Protein AF-A0A944SUK7-F1 (afdb_monomer_lite)

Secondary structure (DSSP, 8-state):
----HHHHHHHHHHHS----HHHHHHHHHHHHHHTT--HHHHHHHTT---TT-HHHHH----HHHHHHHHHHHHHHHHHHHT----------

pLDDT: mean 86.2, std 12.73, range [54.53, 97.56]

Radius of gyration: 17.68 Å; chains: 1; bounding box: 37×44×50 Å

Foldseek 3Di:
DDWPVVVQVVVCVVPVDHDGVVVVLVVLLVLLVVLPHDPLLNCVLSVHDCPVPPPNPPDDDDPVNNVVSVVSSVVSVVCVVPPPDPPDPDDD

Structure (mmCIF, N/CA/C/O backbone):
data_AF-A0A944SUK7-F1
#
_entry.id   AF-A0A944SUK7-F1
#
loop_
_atom_site.group_PDB
_atom_site.id
_atom_site.type_symbol
_atom_site.label_atom_id
_atom_site.label_alt_id
_atom_site.label_comp_id
_atom_site.label_asym_id
_atom_site.label_entity_id
_atom_site.label_seq_id
_atom_site.pdbx_PDB_ins_code
_atom_site.Cartn_x
_atom_site.Cartn_y
_atom_site.Cartn_z
_atom_site.occupancy
_atom_site.B_iso_or_equiv
_atom_site.auth_seq_id
_atom_site.auth_comp_id
_atom_site.auth_asym_id
_atom_site.auth_atom_id
_atom_site.pdbx_PDB_model_num
ATOM 1 N N . MET A 1 1 ? 17.266 9.371 0.957 1.00 61.22 1 MET A N 1
ATOM 2 C CA . MET A 1 1 ? 17.076 7.902 0.998 1.00 61.22 1 MET A CA 1
ATOM 3 C C . MET A 1 1 ? 17.974 7.273 -0.049 1.00 61.22 1 MET A C 1
ATOM 5 O O . MET A 1 1 ? 17.945 7.731 -1.184 1.00 61.22 1 MET A O 1
ATOM 9 N N . ALA A 1 2 ? 18.772 6.270 0.318 1.00 76.19 2 ALA A N 1
ATOM 10 C CA . ALA A 1 2 ? 19.533 5.496 -0.658 1.00 76.19 2 ALA A CA 1
ATOM 11 C C . ALA A 1 2 ? 18.565 4.661 -1.512 1.00 76.19 2 ALA A C 1
ATOM 13 O O . ALA A 1 2 ? 17.709 3.961 -0.974 1.00 76.19 2 ALA A O 1
ATOM 14 N N . VAL A 1 3 ? 18.672 4.762 -2.837 1.00 78.25 3 VAL A N 1
ATOM 15 C CA . VAL A 1 3 ? 17.850 3.974 -3.763 1.00 78.25 3 VAL A CA 1
ATOM 16 C C . VAL A 1 3 ? 18.466 2.576 -3.887 1.00 78.25 3 VAL A C 1
ATOM 18 O O . VAL A 1 3 ? 19.656 2.469 -4.197 1.00 78.25 3 VAL A O 1
ATOM 21 N N . PRO A 1 4 ? 17.702 1.490 -3.676 1.00 86.31 4 PRO A N 1
ATOM 22 C CA . PRO A 1 4 ? 18.226 0.133 -3.756 1.00 86.31 4 PRO A CA 1
ATOM 23 C C . PRO A 1 4 ? 18.376 -0.300 -5.226 1.00 86.31 4 PRO A C 1
ATOM 25 O O . PRO A 1 4 ? 17.590 -1.074 -5.766 1.00 86.31 4 PRO A O 1
ATOM 28 N N . ALA A 1 5 ? 19.416 0.204 -5.894 1.00 87.06 5 ALA A N 1
ATOM 29 C CA . ALA A 1 5 ? 19.586 0.072 -7.342 1.00 87.06 5 ALA A CA 1
ATOM 30 C C . ALA A 1 5 ? 19.721 -1.383 -7.833 1.00 87.06 5 ALA A C 1
ATOM 32 O O . ALA A 1 5 ? 19.214 -1.718 -8.901 1.00 87.06 5 ALA A O 1
ATOM 33 N N . LYS A 1 6 ? 20.389 -2.262 -7.070 1.00 92.12 6 LYS A N 1
ATOM 34 C CA . LYS A 1 6 ? 20.570 -3.682 -7.436 1.00 92.12 6 LYS A CA 1
ATOM 35 C C . LYS A 1 6 ? 19.239 -4.454 -7.518 1.00 92.12 6 LYS A C 1
ATOM 37 O O . LYS A 1 6 ? 18.954 -4.981 -8.593 1.00 92.12 6 LYS A O 1
ATOM 42 N N . PRO A 1 7 ? 18.415 -4.525 -6.452 1.00 91.38 7 PRO A N 1
ATOM 43 C CA . PRO A 1 7 ? 17.146 -5.251 -6.512 1.00 91.38 7 PRO A CA 1
ATOM 44 C C . PRO A 1 7 ? 16.160 -4.612 -7.490 1.00 91.38 7 PRO A C 1
ATOM 46 O O . PRO A 1 7 ? 15.460 -5.333 -8.189 1.00 91.38 7 PRO A O 1
ATOM 49 N N . MET A 1 8 ? 16.159 -3.284 -7.627 1.00 92.56 8 MET A N 1
ATOM 50 C CA . MET A 1 8 ? 15.324 -2.617 -8.626 1.00 92.56 8 MET A CA 1
ATOM 51 C C . MET A 1 8 ? 15.659 -3.053 -10.051 1.00 92.56 8 MET A C 1
ATOM 53 O O . MET A 1 8 ? 14.767 -3.473 -10.778 1.00 92.56 8 MET A O 1
ATOM 57 N N . LYS A 1 9 ? 16.944 -3.050 -10.431 1.00 92.94 9 LYS A N 1
ATOM 58 C CA . LYS A 1 9 ? 17.369 -3.538 -11.752 1.00 92.94 9 LYS A CA 1
ATOM 59 C C . LYS A 1 9 ? 16.966 -4.992 -11.984 1.00 92.94 9 LYS A C 1
ATOM 61 O O . LYS A 1 9 ? 16.554 -5.332 -13.088 1.00 92.94 9 LYS A O 1
ATOM 66 N N . ALA A 1 10 ? 17.072 -5.841 -10.961 1.00 95.31 10 ALA A N 1
ATOM 67 C CA . ALA A 1 10 ? 16.652 -7.236 -11.059 1.00 95.31 10 ALA A CA 1
ATOM 68 C C . ALA A 1 10 ? 15.143 -7.364 -11.327 1.00 95.31 10 ALA A C 1
ATOM 70 O O . ALA A 1 10 ? 14.753 -8.074 -12.252 1.00 95.31 10 ALA A O 1
ATOM 71 N N . VAL A 1 11 ? 14.302 -6.642 -10.577 1.00 94.06 11 VAL A N 1
ATOM 72 C CA . VAL A 1 11 ? 12.840 -6.690 -10.748 1.00 94.06 11 VAL A CA 1
ATOM 73 C C . VAL A 1 11 ? 12.410 -6.051 -12.067 1.00 94.06 11 VAL A C 1
ATOM 75 O O . VAL A 1 11 ? 11.598 -6.636 -12.776 1.00 94.06 11 VAL A O 1
ATOM 78 N N . THR A 1 12 ? 12.976 -4.908 -12.454 1.00 94.25 12 THR A N 1
ATOM 79 C CA . THR A 1 12 ? 12.696 -4.268 -13.749 1.00 94.25 12 THR A CA 1
ATOM 80 C C . THR A 1 12 ? 13.087 -5.169 -14.915 1.00 94.25 12 THR A C 1
ATOM 82 O O . THR A 1 12 ? 12.304 -5.329 -15.844 1.00 94.25 12 THR A O 1
ATOM 85 N N . LYS A 1 13 ? 14.240 -5.849 -14.846 1.00 95.50 13 LYS A N 1
ATOM 86 C CA . LYS A 1 13 ? 14.639 -6.823 -15.871 1.00 95.50 13 LYS A CA 1
ATOM 87 C C . LYS A 1 13 ? 13.690 -8.025 -15.941 1.00 95.50 13 LYS A C 1
ATOM 89 O O . LYS A 1 13 ? 13.422 -8.507 -17.033 1.00 95.50 13 LYS A O 1
ATOM 94 N N . ALA A 1 14 ? 13.209 -8.521 -14.799 1.00 95.12 14 ALA A N 1
ATOM 95 C CA . ALA A 1 14 ? 12.318 -9.681 -14.747 1.00 95.12 14 ALA A CA 1
ATOM 96 C C . ALA A 1 14 ? 10.872 -9.359 -15.165 1.00 95.12 14 ALA A C 1
ATOM 98 O O . ALA A 1 14 ? 10.211 -10.196 -15.768 1.00 95.12 14 ALA A O 1
ATOM 99 N N . SER A 1 15 ? 10.382 -8.162 -14.836 1.00 92.62 15 SER A N 1
ATOM 100 C CA . SER A 1 15 ? 8.998 -7.737 -15.091 1.00 92.62 15 SER A CA 1
ATOM 101 C C . SER A 1 15 ? 8.817 -6.939 -16.384 1.00 92.62 15 SER A C 1
ATOM 103 O O . SER A 1 15 ? 7.696 -6.834 -16.869 1.00 92.62 15 SER A O 1
ATOM 105 N N . GLY A 1 16 ? 9.885 -6.344 -16.923 1.00 95.12 16 GLY A N 1
ATOM 106 C CA . GLY A 1 16 ? 9.809 -5.380 -18.025 1.00 95.12 16 GLY A CA 1
ATOM 107 C C . GLY A 1 16 ? 9.248 -4.010 -17.622 1.00 95.12 16 GLY A C 1
ATOM 108 O O . GLY A 1 16 ? 9.010 -3.179 -18.492 1.00 95.12 16 GLY A O 1
ATOM 109 N N . VAL A 1 17 ? 9.029 -3.764 -16.323 1.00 93.81 17 VAL A N 1
ATOM 110 C CA . VAL A 1 17 ? 8.432 -2.525 -15.807 1.00 93.81 17 VAL A CA 1
ATOM 111 C C . VAL A 1 17 ? 9.495 -1.674 -15.117 1.00 93.81 17 VAL A C 1
ATOM 113 O O . VAL A 1 17 ? 10.142 -2.106 -14.157 1.00 93.81 17 VAL A O 1
ATOM 116 N N . GLU A 1 18 ? 9.664 -0.439 -15.584 1.00 94.06 18 GLU A N 1
ATOM 117 C CA . GLU A 1 18 ? 10.469 0.572 -14.898 1.00 94.06 18 GLU A CA 1
ATOM 118 C C . GLU A 1 18 ? 9.648 1.246 -13.794 1.00 94.06 18 GLU A C 1
ATOM 120 O O . GLU A 1 18 ? 8.519 1.677 -14.012 1.00 94.06 18 GLU A O 1
ATOM 125 N N . PHE A 1 19 ? 10.210 1.331 -12.589 1.00 93.69 19 PHE A N 1
ATOM 126 C CA . PHE A 1 19 ? 9.575 1.989 -11.447 1.00 93.69 19 PHE A CA 1
ATOM 127 C C . PHE A 1 19 ? 10.634 2.505 -10.475 1.00 93.69 19 PHE A C 1
ATOM 129 O O . PHE A 1 19 ? 11.778 2.052 -10.492 1.00 93.69 19 PHE A O 1
ATOM 136 N N . SER A 1 20 ? 10.253 3.437 -9.602 1.00 93.12 20 SER A N 1
ATOM 137 C CA . SER A 1 20 ? 11.076 3.942 -8.501 1.00 93.12 20 SER A CA 1
ATOM 138 C C . SER A 1 20 ? 10.576 3.444 -7.134 1.00 93.12 20 SER A C 1
ATOM 140 O O . SER A 1 20 ? 9.420 3.033 -7.008 1.00 93.12 20 SER A O 1
ATOM 142 N N . PRO A 1 21 ? 11.374 3.538 -6.049 1.00 91.75 21 PRO A N 1
ATOM 143 C CA . PRO A 1 21 ? 10.873 3.242 -4.702 1.00 91.75 21 PRO A CA 1
ATOM 144 C C . PRO A 1 21 ? 9.696 4.142 -4.299 1.00 91.75 21 PRO A C 1
ATOM 146 O O . PRO A 1 21 ? 8.846 3.750 -3.500 1.00 91.75 21 PRO A O 1
ATOM 149 N N . HIS A 1 22 ? 9.635 5.355 -4.855 1.00 92.19 22 HIS A N 1
ATOM 150 C CA . HIS A 1 22 ? 8.529 6.271 -4.618 1.00 92.19 22 HIS A CA 1
ATOM 151 C C . HIS A 1 22 ? 7.233 5.765 -5.264 1.00 92.19 22 HIS A C 1
ATOM 153 O O . HIS A 1 22 ? 6.154 5.949 -4.700 1.00 92.19 22 HIS A O 1
ATOM 159 N N . ASP A 1 23 ? 7.319 5.091 -6.407 1.00 93.56 23 ASP A N 1
ATOM 160 C CA . ASP A 1 23 ? 6.147 4.502 -7.054 1.00 93.56 23 ASP A CA 1
ATOM 161 C C . ASP A 1 23 ? 5.617 3.328 -6.235 1.00 93.56 23 ASP A C 1
ATOM 163 O O . ASP A 1 23 ? 4.415 3.264 -6.002 1.00 93.56 23 ASP A O 1
ATOM 167 N N . CYS A 1 24 ? 6.490 2.503 -5.641 1.00 93.62 24 CYS A N 1
ATOM 168 C CA . CYS A 1 24 ? 6.064 1.489 -4.669 1.00 93.62 24 CYS A CA 1
ATOM 169 C C . CYS A 1 24 ? 5.289 2.106 -3.494 1.00 93.62 24 CYS A C 1
ATOM 171 O O . CYS A 1 24 ? 4.251 1.588 -3.085 1.00 93.62 24 CYS A O 1
ATOM 173 N N . ARG A 1 25 ? 5.765 3.240 -2.965 1.00 94.94 25 ARG A N 1
ATOM 174 C CA . ARG A 1 25 ? 5.108 3.957 -1.863 1.00 94.94 25 ARG A CA 1
ATOM 175 C C . ARG A 1 25 ? 3.754 4.550 -2.270 1.00 94.94 25 ARG A C 1
ATOM 177 O O . ARG A 1 25 ? 2.815 4.486 -1.479 1.00 94.94 25 ARG A O 1
ATOM 184 N N . ARG A 1 26 ? 3.636 5.112 -3.479 1.00 95.31 26 ARG A N 1
ATOM 185 C CA . ARG A 1 26 ? 2.357 5.600 -4.030 1.00 95.31 26 ARG A CA 1
ATOM 186 C C . ARG A 1 26 ? 1.375 4.447 -4.219 1.00 95.31 26 ARG A C 1
ATOM 188 O O . ARG A 1 26 ? 0.256 4.533 -3.731 1.00 95.31 26 ARG A O 1
ATOM 195 N N . THR A 1 27 ? 1.824 3.354 -4.831 1.00 95.81 27 THR A N 1
ATOM 196 C CA . THR A 1 27 ? 1.018 2.147 -5.043 1.00 95.81 27 THR A CA 1
ATOM 197 C C . THR A 1 27 ? 0.521 1.566 -3.724 1.00 95.81 27 THR A C 1
ATOM 199 O O . THR A 1 27 ? -0.654 1.230 -3.623 1.00 95.81 27 THR A O 1
ATOM 202 N N . PHE A 1 28 ? 1.362 1.513 -2.685 1.00 97.19 28 PHE A N 1
ATOM 203 C CA . PHE A 1 28 ? 0.932 1.100 -1.347 1.00 97.19 28 PHE A CA 1
ATOM 204 C C . PHE A 1 28 ? -0.219 1.969 -0.818 1.00 97.19 28 PHE A C 1
ATOM 206 O O . PHE A 1 28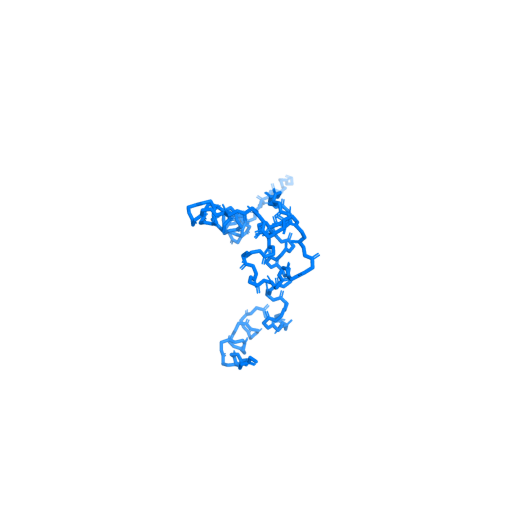 ? -1.222 1.430 -0.361 1.00 97.19 28 PHE A O 1
ATOM 213 N N . ALA A 1 29 ? -0.109 3.297 -0.924 1.00 96.75 29 ALA A N 1
ATOM 214 C CA . ALA A 1 29 ? -1.154 4.220 -0.476 1.00 96.75 29 ALA A CA 1
ATOM 215 C C . ALA A 1 29 ? -2.468 4.039 -1.253 1.00 96.75 29 ALA A C 1
ATOM 217 O O . ALA A 1 29 ? -3.538 3.993 -0.653 1.00 96.75 29 ALA A O 1
ATOM 218 N N . THR A 1 30 ? -2.383 3.892 -2.577 1.00 96.81 30 THR A N 1
ATOM 219 C CA . THR A 1 30 ? -3.546 3.650 -3.442 1.00 96.81 30 THR A CA 1
ATOM 220 C C . THR A 1 30 ? -4.225 2.321 -3.118 1.00 96.81 30 THR A C 1
ATOM 222 O O . THR A 1 30 ? -5.446 2.251 -3.068 1.00 96.81 30 THR A O 1
ATOM 225 N N . ILE A 1 31 ? -3.459 1.260 -2.851 1.00 97.50 31 ILE A N 1
ATOM 226 C CA . ILE A 1 31 ? -4.033 -0.028 -2.445 1.00 97.50 31 ILE A CA 1
ATOM 227 C C . ILE A 1 31 ? -4.674 0.070 -1.060 1.00 97.50 31 ILE A C 1
ATOM 229 O O . ILE A 1 31 ? -5.754 -0.475 -0.856 1.00 97.50 31 ILE A O 1
ATOM 233 N N . ALA A 1 32 ? -4.026 0.760 -0.120 1.00 97.31 32 ALA A N 1
ATOM 234 C CA . ALA A 1 32 ? -4.551 0.986 1.222 1.00 97.31 32 ALA A CA 1
ATOM 235 C C . ALA A 1 32 ? -5.906 1.712 1.198 1.00 97.31 32 ALA A C 1
ATOM 237 O O . ALA A 1 32 ? -6.811 1.348 1.947 1.00 97.31 32 ALA A O 1
ATOM 238 N N . GLU A 1 33 ? -6.067 2.685 0.303 1.00 96.88 33 GLU A N 1
ATOM 239 C CA . GLU A 1 33 ? -7.352 3.337 0.047 1.00 96.88 33 GLU A CA 1
ATOM 240 C C . GLU A 1 33 ? -8.368 2.359 -0.567 1.00 96.88 33 GLU A C 1
ATOM 242 O O . GLU A 1 33 ? -9.474 2.237 -0.047 1.00 96.88 33 GLU A O 1
ATOM 247 N N . ALA A 1 34 ? -7.964 1.550 -1.553 1.00 96.00 34 ALA A N 1
ATOM 248 C CA . ALA A 1 34 ? -8.842 0.570 -2.201 1.00 96.00 34 ALA A CA 1
ATOM 249 C C . ALA A 1 34 ? -9.357 -0.541 -1.261 1.00 96.00 34 ALA A C 1
ATOM 251 O O . ALA A 1 34 ? -10.423 -1.112 -1.500 1.00 96.00 34 ALA A O 1
ATOM 252 N N . VAL A 1 35 ? -8.623 -0.867 -0.189 1.00 96.56 35 VAL A N 1
ATOM 253 C CA . VAL A 1 35 ? -9.094 -1.770 0.885 1.00 96.56 35 VAL A CA 1
ATOM 254 C C . VAL A 1 35 ? -9.842 -1.035 2.006 1.00 96.56 35 VAL A C 1
ATOM 256 O O . VAL A 1 35 ? -10.113 -1.621 3.055 1.00 96.56 35 VAL A O 1
ATOM 259 N N . ASN A 1 36 ? -10.215 0.227 1.778 1.00 96.38 36 ASN A N 1
ATOM 260 C CA . ASN A 1 36 ? -10.979 1.092 2.675 1.00 96.38 36 ASN A CA 1
ATOM 261 C C . ASN A 1 36 ? -10.289 1.363 4.022 1.00 96.38 36 ASN A C 1
ATOM 263 O O . ASN A 1 36 ? -10.945 1.395 5.067 1.00 96.38 36 ASN A O 1
ATOM 267 N N . LEU A 1 37 ? -8.964 1.553 4.034 1.00 95.69 37 LEU A N 1
ATOM 268 C CA . LEU A 1 37 ? -8.290 2.020 5.246 1.00 95.69 37 LEU A CA 1
ATOM 269 C C . LEU A 1 37 ? -8.543 3.518 5.477 1.00 95.69 37 LEU A C 1
ATOM 271 O O . LEU A 1 37 ? -8.480 4.309 4.534 1.00 95.69 37 LEU A O 1
ATOM 275 N N . PRO A 1 38 ? -8.754 3.948 6.735 1.00 92.19 38 PRO A N 1
ATOM 276 C CA . PRO A 1 38 ? -8.863 5.364 7.059 1.00 92.19 38 PRO A CA 1
ATOM 277 C C . PRO A 1 38 ? -7.596 6.129 6.669 1.00 92.19 38 PRO A C 1
ATOM 279 O O . PRO A 1 38 ? -6.480 5.668 6.916 1.00 92.19 38 PRO A O 1
ATOM 282 N N . LEU A 1 39 ? -7.748 7.351 6.152 1.00 89.69 39 LEU A N 1
ATOM 283 C CA . LEU A 1 39 ? -6.616 8.187 5.735 1.00 89.69 39 LEU A CA 1
ATOM 284 C C . LEU A 1 39 ? -5.591 8.415 6.862 1.00 89.69 39 LEU A C 1
ATOM 286 O O . LEU A 1 39 ? -4.387 8.456 6.611 1.00 89.69 39 LEU A O 1
ATOM 290 N N . THR A 1 40 ? -6.048 8.516 8.111 1.00 88.31 40 THR A N 1
ATOM 291 C CA . THR A 1 40 ? -5.181 8.633 9.295 1.00 88.31 40 THR A CA 1
ATOM 292 C C . THR A 1 40 ? -4.294 7.399 9.483 1.00 88.31 40 THR A C 1
ATOM 294 O O . THR A 1 40 ? -3.111 7.537 9.794 1.00 88.31 40 THR A O 1
ATOM 297 N N . MET A 1 41 ? -4.822 6.198 9.228 1.00 90.94 41 MET A N 1
ATOM 298 C CA . MET A 1 41 ? -4.048 4.956 9.241 1.00 90.94 41 MET A CA 1
ATOM 299 C C . MET A 1 41 ? -3.061 4.895 8.080 1.00 90.94 41 MET A C 1
ATOM 301 O O . MET A 1 41 ? -1.905 4.546 8.295 1.00 90.94 41 MET A O 1
ATOM 305 N N . ILE A 1 42 ? -3.477 5.287 6.872 1.00 93.38 42 ILE A N 1
ATOM 306 C CA . ILE A 1 42 ? -2.597 5.313 5.693 1.00 93.38 42 ILE A CA 1
ATOM 307 C C . ILE A 1 42 ? -1.380 6.210 5.961 1.00 93.38 42 ILE A C 1
ATOM 309 O O . ILE A 1 42 ? -0.242 5.772 5.790 1.00 93.38 42 ILE A O 1
ATOM 313 N N . LYS A 1 43 ? -1.600 7.429 6.472 1.00 90.75 43 LYS A N 1
ATOM 314 C CA . LYS A 1 43 ? -0.519 8.356 6.851 1.00 90.75 43 LYS A CA 1
ATOM 315 C C . LYS A 1 43 ? 0.438 7.744 7.881 1.00 90.75 43 LYS A C 1
ATOM 317 O O . LYS A 1 43 ? 1.653 7.865 7.725 1.00 90.75 43 LYS A O 1
ATOM 322 N N . ARG A 1 44 ? -0.092 7.056 8.900 1.00 89.75 44 ARG A N 1
ATOM 323 C CA . ARG A 1 44 ? 0.708 6.372 9.934 1.00 89.75 44 ARG A CA 1
ATOM 324 C C . ARG A 1 44 ? 1.550 5.238 9.358 1.00 89.75 44 ARG A C 1
ATOM 326 O O . ARG A 1 44 ? 2.751 5.207 9.599 1.00 89.75 44 ARG A O 1
ATOM 333 N N . LEU A 1 45 ? 0.960 4.366 8.540 1.00 92.94 45 LEU A N 1
ATOM 334 C CA . LEU A 1 45 ? 1.670 3.260 7.884 1.00 92.94 45 LEU A CA 1
ATOM 335 C C . LEU A 1 45 ? 2.768 3.745 6.934 1.00 92.94 45 LEU A C 1
ATOM 337 O O . LEU A 1 45 ? 3.791 3.089 6.761 1.00 92.94 45 LEU A O 1
ATOM 341 N N . MET A 1 46 ? 2.583 4.922 6.339 1.00 93.12 46 MET A N 1
ATOM 342 C CA . MET A 1 46 ? 3.592 5.560 5.502 1.00 93.12 46 MET A CA 1
ATOM 343 C C . MET A 1 46 ? 4.644 6.332 6.313 1.00 93.12 46 MET A C 1
ATOM 345 O O . MET A 1 46 ? 5.617 6.804 5.725 1.00 93.12 46 MET A O 1
ATOM 349 N N . ASN A 1 47 ? 4.505 6.467 7.632 1.00 89.62 47 ASN A N 1
ATOM 350 C CA . ASN A 1 47 ? 5.346 7.331 8.464 1.00 89.62 47 ASN A CA 1
ATOM 351 C C . ASN A 1 47 ? 5.349 8.795 7.971 1.00 89.62 47 ASN A C 1
ATOM 353 O O . ASN A 1 47 ? 6.398 9.419 7.801 1.00 89.62 47 ASN A O 1
ATOM 357 N N . HIS A 1 48 ? 4.175 9.326 7.619 1.00 87.50 48 HIS A N 1
ATOM 358 C CA . HIS A 1 48 ? 4.015 10.737 7.264 1.00 87.50 48 HIS A CA 1
ATOM 359 C C . HIS A 1 48 ? 3.960 11.617 8.510 1.00 87.50 48 HIS A C 1
ATOM 361 O O . HIS A 1 48 ? 3.348 11.256 9.512 1.00 87.50 48 HIS A O 1
ATOM 367 N N . THR A 1 49 ? 4.553 12.807 8.421 1.00 78.00 49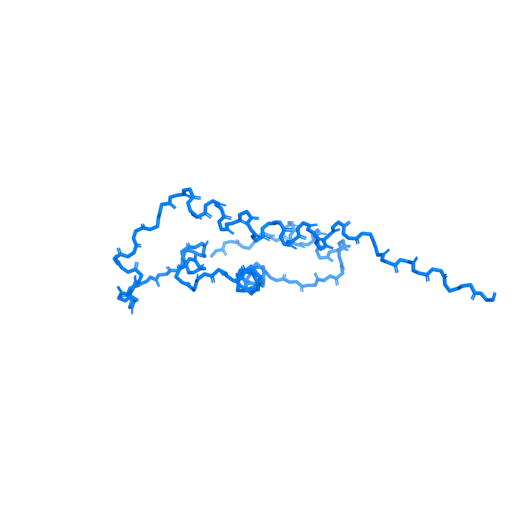 THR A N 1
ATOM 368 C CA . THR A 1 49 ? 4.464 13.817 9.475 1.00 78.00 49 THR A CA 1
ATOM 369 C C . THR A 1 49 ? 3.031 14.329 9.604 1.00 78.00 49 THR A C 1
ATOM 371 O O . THR A 1 49 ? 2.407 14.749 8.630 1.00 78.00 49 THR A O 1
ATOM 374 N N . THR A 1 50 ? 2.511 14.320 10.829 1.00 67.81 50 THR A N 1
ATOM 375 C CA . THR A 1 50 ? 1.147 14.756 11.166 1.00 67.81 50 THR A CA 1
ATOM 376 C C . THR A 1 50 ? 1.122 16.137 11.825 1.00 67.81 50 THR A C 1
ATOM 378 O O . THR A 1 50 ? 0.143 16.483 12.470 1.00 67.81 50 THR A O 1
ATOM 381 N N . THR A 1 51 ? 2.183 16.939 11.685 1.00 62.72 51 THR A N 1
ATOM 382 C CA . THR A 1 51 ? 2.396 18.195 12.436 1.00 62.72 51 THR A CA 1
ATOM 383 C C . THR A 1 51 ? 1.272 19.230 12.270 1.00 62.72 51 THR A C 1
ATOM 385 O O . THR A 1 51 ? 1.058 20.030 13.170 1.00 62.72 51 THR A O 1
ATOM 388 N N . ASN A 1 52 ? 0.510 19.172 11.172 1.00 63.28 52 ASN A N 1
ATOM 389 C CA . ASN A 1 52 ? -0.664 20.025 10.923 1.00 63.28 52 ASN A CA 1
ATOM 390 C C . ASN A 1 52 ? -1.991 19.238 10.911 1.00 63.28 52 ASN A C 1
ATOM 392 O O . ASN A 1 52 ? -3.009 19.733 10.435 1.00 63.28 52 ASN A O 1
ATOM 396 N N . ASP A 1 53 ? -1.982 17.990 11.375 1.00 69.00 53 ASP A N 1
ATOM 397 C CA . ASP A 1 53 ? -3.143 17.105 11.397 1.00 69.00 53 ASP A CA 1
ATOM 398 C C . ASP A 1 53 ? -3.650 16.993 12.837 1.00 69.00 53 ASP A C 1
ATOM 400 O O . ASP A 1 53 ? -3.205 16.144 13.614 1.00 69.00 53 ASP A O 1
ATOM 404 N N . VAL A 1 54 ? -4.572 17.893 13.197 1.00 67.31 54 VAL A N 1
ATOM 405 C CA . VAL A 1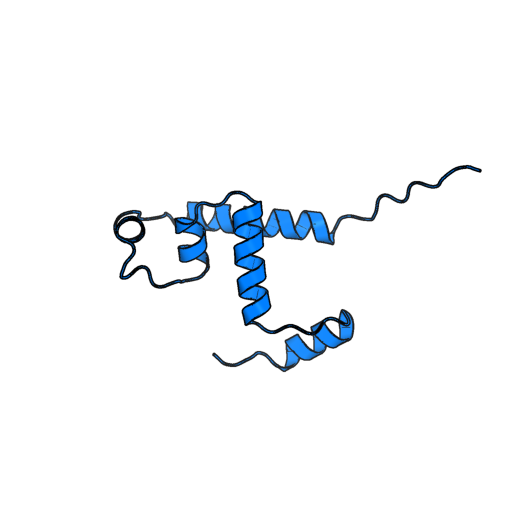 54 ? -5.174 17.956 14.539 1.00 67.31 54 VAL A CA 1
ATOM 406 C C . VAL A 1 54 ? -5.780 16.599 14.913 1.00 67.31 54 VAL A C 1
ATOM 408 O O . VAL A 1 54 ? -5.637 16.150 16.044 1.00 67.31 54 VAL A O 1
ATOM 411 N N . THR A 1 55 ? -6.376 15.908 13.938 1.00 66.56 55 THR A N 1
ATOM 412 C CA . THR A 1 55 ? -6.980 14.577 14.074 1.00 66.56 55 THR A CA 1
ATOM 413 C C . THR A 1 55 ? -5.933 13.480 14.274 1.00 66.56 55 THR A C 1
ATOM 415 O O . THR A 1 55 ? -6.125 12.567 15.075 1.00 66.56 55 THR A O 1
ATOM 418 N N . GLY A 1 56 ? -4.790 13.566 13.592 1.00 66.19 56 GLY A N 1
ATOM 419 C CA . GLY A 1 56 ? -3.679 12.625 13.748 1.00 66.19 56 GLY A CA 1
ATOM 420 C C . GLY A 1 56 ? -2.956 12.714 15.097 1.00 66.19 56 GLY A C 1
ATOM 421 O O . GLY A 1 56 ? -2.346 11.722 15.506 1.00 66.19 56 GLY A O 1
ATOM 422 N N . GLY A 1 57 ? -3.032 13.867 15.771 1.00 67.94 57 GLY A N 1
ATOM 423 C CA . GLY A 1 57 ? -2.315 14.161 17.016 1.00 67.94 57 GLY A CA 1
ATOM 424 C C . GLY A 1 57 ? -2.867 13.477 18.270 1.00 67.94 57 GLY A C 1
ATOM 425 O O . GLY A 1 57 ? -2.080 13.111 19.137 1.00 67.94 57 GLY A O 1
ATOM 426 N N . TYR A 1 58 ? -4.184 13.258 18.364 1.00 73.50 58 TYR A N 1
ATOM 427 C CA . TYR A 1 58 ? -4.806 12.617 19.537 1.00 73.50 58 TYR A CA 1
ATOM 428 C C . TYR A 1 58 ? -5.245 11.165 19.304 1.00 73.50 58 TYR A C 1
ATOM 430 O O . TYR A 1 58 ? -5.490 10.439 20.265 1.00 73.50 58 TYR A O 1
ATOM 438 N N . ILE A 1 59 ? -5.344 10.706 18.051 1.00 79.81 59 ILE A N 1
ATOM 439 C CA . ILE A 1 59 ? -5.656 9.300 17.760 1.00 79.81 59 ILE A CA 1
ATOM 440 C C . ILE A 1 59 ? -4.402 8.466 18.011 1.00 79.81 59 ILE A C 1
ATOM 442 O O . ILE A 1 59 ? -3.522 8.405 17.163 1.00 79.81 59 ILE A O 1
ATOM 446 N N . VAL A 1 60 ? -4.304 7.790 19.149 1.00 80.38 60 VAL A N 1
ATOM 447 C CA . VAL A 1 60 ? -3.216 6.837 19.408 1.00 80.38 60 VAL A CA 1
ATOM 448 C C . VAL A 1 60 ? -3.630 5.470 18.871 1.00 80.38 60 VAL A C 1
ATOM 450 O O . VAL A 1 60 ? -4.397 4.748 19.496 1.00 80.38 60 VAL A O 1
ATOM 453 N N . THR A 1 61 ? -3.168 5.129 17.668 1.00 83.88 61 THR A N 1
ATOM 454 C CA . THR A 1 61 ? -3.428 3.809 17.075 1.00 83.88 61 THR A CA 1
ATOM 455 C C . THR A 1 61 ? -2.532 2.752 17.714 1.00 83.88 61 THR A C 1
ATOM 457 O O . THR A 1 61 ? -1.312 2.905 17.703 1.00 83.88 61 THR A O 1
ATOM 460 N N . GLU A 1 62 ? -3.135 1.679 18.222 1.00 91.75 62 GLU A N 1
ATOM 461 C CA . GLU A 1 62 ? -2.425 0.511 18.747 1.00 91.75 62 GLU A CA 1
ATOM 462 C C . GLU A 1 62 ? -1.646 -0.222 17.642 1.00 91.75 62 GLU A C 1
ATOM 464 O O . GLU A 1 62 ? -2.078 -0.285 16.485 1.00 91.75 62 GLU A O 1
ATOM 469 N N . GLU A 1 63 ? -0.514 -0.823 18.006 1.00 91.88 63 GLU A N 1
ATOM 470 C CA . GLU A 1 63 ? 0.320 -1.622 17.104 1.00 91.88 63 GLU A CA 1
ATOM 471 C C . GLU A 1 63 ? -0.466 -2.754 16.426 1.00 91.88 63 GLU A C 1
ATOM 473 O O . GLU A 1 63 ? -0.363 -2.935 15.211 1.00 91.88 63 GLU A O 1
ATOM 478 N N . GLU A 1 64 ? -1.322 -3.459 17.170 1.00 95.44 64 GLU A N 1
ATOM 479 C CA . GLU A 1 64 ? -2.138 -4.547 16.624 1.00 95.44 64 GLU A CA 1
ATOM 480 C C . GLU A 1 64 ? -3.093 -4.060 15.527 1.00 95.44 64 GLU A C 1
ATOM 482 O O . GLU A 1 64 ? -3.261 -4.708 14.492 1.00 95.44 64 GLU A O 1
ATOM 487 N N . THR A 1 65 ? -3.659 -2.866 15.702 1.00 93.62 65 THR A N 1
ATOM 488 C CA . THR A 1 65 ? -4.537 -2.249 14.702 1.00 93.62 65 THR A CA 1
ATOM 489 C C . THR A 1 65 ? -3.756 -1.917 13.425 1.00 93.62 65 THR A C 1
ATOM 491 O O . THR A 1 65 ? -4.234 -2.169 12.315 1.00 93.62 65 THR A O 1
ATOM 494 N N . LEU A 1 66 ? -2.525 -1.403 13.552 1.00 93.19 66 LEU A N 1
ATOM 495 C CA . LEU A 1 66 ? -1.643 -1.155 12.404 1.00 93.19 66 LEU A CA 1
ATOM 496 C C . LEU A 1 66 ? -1.262 -2.460 11.697 1.00 93.19 66 LEU A C 1
ATOM 498 O O . LEU A 1 66 ? -1.294 -2.515 10.467 1.00 93.19 66 LEU A O 1
ATOM 502 N N . ARG A 1 67 ? -0.967 -3.521 12.457 1.00 95.88 67 ARG A N 1
ATOM 503 C CA . ARG A 1 67 ? -0.647 -4.849 11.922 1.00 95.88 67 ARG A CA 1
ATOM 504 C C . ARG A 1 67 ? -1.796 -5.404 11.084 1.00 95.88 67 ARG A C 1
ATOM 506 O O . ARG A 1 67 ? -1.582 -5.824 9.950 1.00 95.88 67 ARG A O 1
ATOM 513 N N . GLN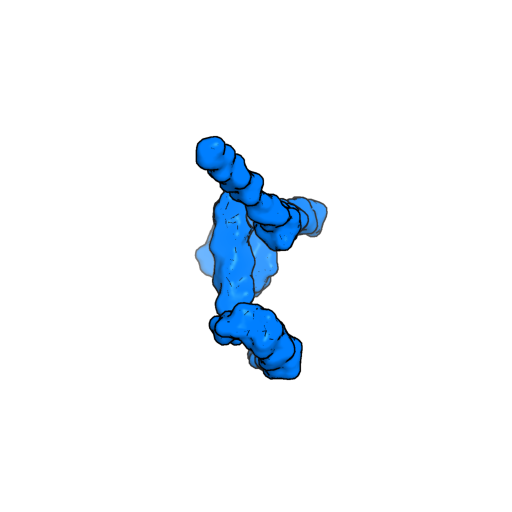 A 1 68 ? -3.024 -5.336 11.595 1.00 97.00 68 GLN A N 1
ATOM 514 C CA . GLN A 1 68 ? -4.215 -5.770 10.860 1.00 97.00 68 GLN A CA 1
ATOM 515 C C . GLN A 1 68 ? -4.438 -4.957 9.580 1.00 97.00 68 GLN A C 1
ATOM 517 O O . GLN A 1 68 ? -4.784 -5.521 8.542 1.00 97.00 68 GLN A O 1
ATOM 522 N N . ALA A 1 69 ? -4.210 -3.643 9.617 1.00 96.06 69 ALA A N 1
ATOM 523 C CA . ALA A 1 69 ? -4.330 -2.797 8.434 1.00 96.06 69 ALA A CA 1
ATOM 524 C C . ALA A 1 69 ? -3.284 -3.127 7.357 1.00 96.06 69 ALA A C 1
ATOM 526 O O . ALA A 1 69 ? -3.633 -3.229 6.181 1.00 96.06 69 ALA A O 1
ATOM 527 N N . VAL A 1 70 ? -2.024 -3.354 7.739 1.00 96.31 70 VAL A N 1
ATOM 528 C CA . VAL A 1 70 ? -0.980 -3.792 6.795 1.00 96.31 70 VAL A CA 1
ATOM 529 C C . VAL A 1 70 ? -1.318 -5.155 6.203 1.00 96.31 70 VAL A C 1
ATOM 531 O O . VAL A 1 70 ? -1.180 -5.337 4.994 1.00 96.31 70 VAL A O 1
ATOM 534 N N . ASN A 1 71 ? -1.821 -6.086 7.016 1.00 97.44 71 ASN A N 1
ATOM 535 C CA . ASN A 1 71 ? -2.224 -7.405 6.534 1.00 97.44 71 ASN A CA 1
ATOM 536 C C . ASN A 1 71 ? -3.362 -7.317 5.509 1.00 97.44 71 ASN A C 1
ATOM 538 O O . ASN A 1 71 ? -3.273 -7.963 4.475 1.00 97.44 71 ASN A O 1
ATOM 542 N N . LYS A 1 72 ? -4.355 -6.433 5.692 1.00 97.25 72 LYS A N 1
ATOM 543 C CA . LYS A 1 72 ? -5.399 -6.201 4.671 1.00 97.25 72 LYS A CA 1
ATOM 544 C C . LYS A 1 72 ? -4.823 -5.770 3.319 1.00 97.25 72 LYS A C 1
ATOM 546 O O . LYS A 1 72 ? -5.283 -6.225 2.272 1.00 97.25 72 LYS A O 1
ATOM 551 N N . VAL A 1 73 ? -3.816 -4.895 3.330 1.00 97.56 73 VAL A N 1
ATOM 552 C CA . VAL A 1 73 ? -3.112 -4.475 2.108 1.00 97.56 73 VAL A CA 1
ATOM 553 C C . VAL A 1 73 ? -2.345 -5.649 1.496 1.00 97.56 73 VAL A C 1
ATOM 555 O O . VAL A 1 73 ? -2.411 -5.858 0.284 1.00 97.56 73 VAL A O 1
ATOM 558 N N . ALA A 1 74 ? -1.651 -6.436 2.320 1.00 96.69 74 ALA A N 1
ATOM 559 C CA . ALA A 1 74 ? -0.926 -7.621 1.873 1.00 96.69 74 ALA A CA 1
ATOM 560 C C . ALA A 1 74 ? -1.863 -8.666 1.248 1.00 96.69 74 ALA A C 1
ATOM 562 O O . ALA A 1 74 ? -1.587 -9.136 0.147 1.00 96.69 74 ALA A O 1
ATOM 563 N N . ASP A 1 75 ? -3.001 -8.957 1.878 1.00 96.38 75 ASP A N 1
ATOM 564 C CA . ASP A 1 75 ? -4.008 -9.901 1.385 1.00 96.38 75 ASP A CA 1
ATOM 565 C C . ASP A 1 75 ? -4.562 -9.470 0.023 1.00 96.38 75 ASP A C 1
ATOM 567 O O . ASP A 1 75 ? -4.697 -10.282 -0.896 1.00 96.38 75 ASP A O 1
ATOM 571 N N . TYR A 1 76 ? -4.819 -8.171 -0.156 1.00 95.12 76 TYR A N 1
ATOM 572 C CA . TYR A 1 76 ? -5.273 -7.612 -1.431 1.00 95.12 76 TYR A CA 1
ATOM 573 C C . TYR A 1 76 ? -4.248 -7.787 -2.558 1.00 95.12 76 TYR A C 1
ATOM 575 O O . TYR A 1 76 ? -4.629 -8.052 -3.706 1.00 95.12 76 TYR A O 1
ATOM 583 N N . ILE A 1 77 ? -2.958 -7.619 -2.249 1.00 94.62 77 ILE A N 1
ATOM 584 C CA . ILE A 1 77 ? -1.858 -7.854 -3.192 1.00 94.62 77 ILE A CA 1
ATOM 585 C C . ILE A 1 77 ? -1.765 -9.351 -3.493 1.00 94.62 77 ILE A C 1
ATOM 587 O O . ILE A 1 77 ? -1.786 -9.742 -4.662 1.00 94.62 77 ILE A O 1
ATOM 591 N N . GLN A 1 78 ? -1.742 -10.189 -2.454 1.00 93.88 78 GLN A N 1
ATOM 592 C CA . GLN A 1 78 ? -1.612 -11.639 -2.556 1.00 93.88 78 GLN A CA 1
ATOM 593 C C . GLN A 1 78 ? -2.724 -12.247 -3.417 1.00 93.88 78 GLN A C 1
ATOM 595 O O . GLN A 1 78 ? -2.453 -13.046 -4.317 1.00 93.88 78 GLN A O 1
ATOM 600 N N . ALA A 1 79 ? -3.969 -11.821 -3.206 1.00 90.94 79 ALA A N 1
ATOM 601 C CA . ALA A 1 79 ? -5.125 -12.281 -3.969 1.00 90.94 79 ALA A CA 1
ATOM 602 C C . ALA A 1 79 ? -5.039 -11.940 -5.468 1.00 90.94 79 ALA A C 1
ATOM 604 O O . ALA A 1 79 ? -5.604 -12.657 -6.290 1.00 90.94 79 ALA A O 1
ATOM 605 N N . ARG A 1 80 ? -4.337 -10.863 -5.848 1.00 88.75 80 ARG A N 1
ATOM 606 C CA . ARG A 1 80 ? -4.153 -10.468 -7.256 1.00 88.75 80 ARG A CA 1
ATOM 607 C C . ARG A 1 80 ? -2.994 -11.185 -7.923 1.00 88.75 80 ARG A C 1
ATOM 609 O O . ARG A 1 80 ? -3.134 -11.588 -9.069 1.00 88.75 80 ARG A O 1
ATOM 616 N N . VAL A 1 81 ? -1.880 -11.366 -7.220 1.00 88.19 81 VAL A N 1
ATOM 617 C CA . VAL A 1 81 ? -0.688 -12.017 -7.792 1.00 88.19 81 VAL A CA 1
ATOM 618 C C . VAL A 1 81 ? -0.829 -13.537 -7.883 1.00 88.19 81 VAL A C 1
ATOM 620 O O . VAL A 1 81 ? -0.174 -14.165 -8.706 1.00 88.19 81 VAL A O 1
ATOM 623 N N . THR A 1 82 ? -1.693 -14.141 -7.061 1.00 86.12 82 THR A N 1
ATOM 624 C CA . THR A 1 82 ? -1.973 -15.591 -7.095 1.00 86.12 82 THR A CA 1
ATOM 625 C C . THR A 1 82 ? -3.173 -15.969 -7.952 1.00 86.12 82 THR A C 1
ATOM 627 O O . THR A 1 82 ? -3.464 -17.159 -8.111 1.00 86.12 82 THR A O 1
ATOM 630 N N . LYS A 1 83 ? -3.868 -14.983 -8.527 1.00 72.44 83 LYS A N 1
ATOM 631 C CA . LYS A 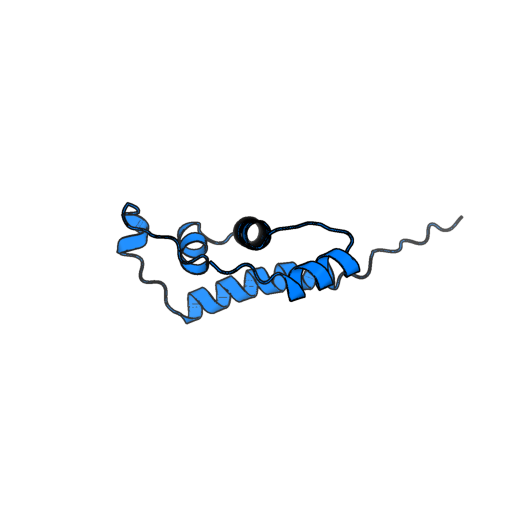1 83 ? -5.011 -15.224 -9.400 1.00 72.44 83 LYS A CA 1
ATOM 632 C C . LYS A 1 83 ? -4.512 -15.881 -10.688 1.00 72.44 83 LYS A C 1
ATOM 634 O O . LYS A 1 83 ? -4.023 -15.214 -11.589 1.00 72.44 83 LYS A O 1
ATOM 639 N N . LYS A 1 84 ? -4.609 -17.210 -10.762 1.00 62.34 84 LYS A N 1
ATOM 640 C CA . LYS A 1 84 ? -4.450 -17.956 -12.014 1.00 62.34 84 LYS A CA 1
ATOM 641 C C . LYS A 1 84 ? -5.646 -17.586 -12.880 1.00 62.34 84 LYS A C 1
ATOM 643 O O . LYS A 1 84 ? -6.775 -17.842 -12.471 1.00 62.34 84 LYS A O 1
ATOM 648 N N . ASP A 1 85 ? -5.401 -16.905 -13.991 1.00 60.22 85 ASP A N 1
ATOM 649 C CA . ASP A 1 85 ? -6.442 -16.320 -14.829 1.00 60.22 85 ASP A CA 1
ATOM 650 C C . ASP A 1 85 ? -7.617 -17.268 -15.102 1.00 60.22 85 ASP A C 1
ATOM 652 O O . ASP A 1 85 ? -7.458 -18.475 -15.302 1.00 60.22 85 ASP A O 1
ATOM 656 N N . ASN A 1 86 ? -8.807 -16.668 -15.142 1.00 62.28 86 ASN A N 1
ATOM 657 C CA . ASN A 1 86 ? -10.057 -17.255 -15.609 1.00 62.28 86 ASN A CA 1
ATOM 658 C C . ASN A 1 86 ? -9.932 -17.654 -17.093 1.00 62.28 86 ASN A C 1
ATOM 660 O O . ASN A 1 86 ? -10.459 -16.974 -17.974 1.00 62.28 86 ASN A O 1
ATOM 664 N N . VAL A 1 87 ? -9.239 -18.755 -17.393 1.00 62.06 87 VAL A N 1
ATOM 665 C CA . VAL A 1 87 ? -9.224 -19.359 -18.729 1.00 62.06 87 VAL A CA 1
ATOM 666 C C . VAL A 1 87 ? -10.596 -19.984 -18.980 1.00 62.06 87 VAL A C 1
ATOM 668 O O . VAL A 1 87 ? -10.825 -21.162 -18.708 1.00 62.06 87 VAL A O 1
ATOM 671 N N . ILE A 1 88 ? -11.535 -19.199 -19.504 1.00 64.69 88 ILE A N 1
ATOM 672 C CA . ILE A 1 88 ? -12.769 -19.743 -20.071 1.00 64.69 88 ILE A CA 1
ATOM 673 C C . ILE A 1 88 ? -12.412 -20.262 -21.465 1.00 64.69 88 ILE A C 1
ATOM 675 O O . ILE A 1 88 ? -12.240 -19.491 -22.407 1.00 64.69 88 ILE A O 1
ATOM 679 N N . LYS A 1 89 ? -12.283 -21.586 -21.606 1.00 54.53 89 LYS A N 1
ATOM 680 C CA . LYS A 1 89 ? -12.240 -22.224 -22.926 1.00 54.53 89 LYS A CA 1
ATOM 681 C C . LYS A 1 89 ? -13.606 -22.026 -23.584 1.00 54.53 89 LYS A C 1
ATOM 683 O O . LYS A 1 89 ? -14.560 -22.713 -23.224 1.00 54.53 89 LYS A O 1
ATOM 688 N N . LEU A 1 90 ? -13.702 -21.104 -24.538 1.00 60.88 90 LEU A N 1
ATOM 689 C CA . LEU A 1 90 ? -14.857 -21.035 -25.429 1.00 60.88 90 LEU A CA 1
ATOM 690 C C . LEU A 1 90 ? -14.892 -22.337 -26.238 1.00 60.88 90 LEU A C 1
ATOM 692 O O . LEU A 1 90 ? -13.993 -22.609 -27.036 1.00 60.88 90 LEU A O 1
ATOM 696 N N . ARG A 1 91 ? -15.894 -23.180 -25.970 1.00 55.03 91 ARG A N 1
ATOM 697 C CA . ARG A 1 91 ? -16.203 -24.323 -26.832 1.00 55.03 91 ARG A CA 1
ATOM 698 C C . ARG A 1 91 ? -16.722 -23.773 -28.161 1.00 55.03 91 ARG A C 1
ATOM 700 O O . ARG A 1 91 ? -17.614 -22.929 -28.156 1.00 55.03 91 ARG A O 1
ATOM 707 N N . ARG A 1 92 ? -16.112 -24.231 -29.253 1.00 58.03 92 ARG A N 1
ATOM 708 C CA . ARG A 1 92 ? -16.614 -24.036 -30.614 1.00 58.03 92 ARG A CA 1
ATOM 709 C C . ARG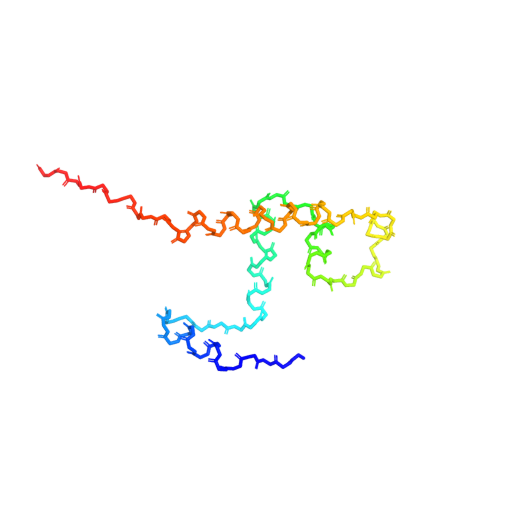 A 1 92 ? -17.771 -24.989 -30.880 1.00 58.03 92 ARG A C 1
ATOM 711 O O . ARG A 1 92 ? -17.738 -26.095 -30.291 1.00 58.03 92 ARG A O 1
#

Sequence (92 aa):
MAVPAKPMKAVTKASGVEFSPHDCRRTFATIAEAVNLPLTMIKRLMNHTTTNDVTGGYIVTEEETLRQAVNKVADYIQARVTKKDNVIKLRR